Protein AF-A0A2J8J3W0-F1 (afdb_monomer)

Radius of gyration: 23.04 Å; Cα contacts (8 Å, |Δi|>4): 77; chains: 1; bounding box: 51×25×71 Å

InterPro domains:
  IPR027417 P-loop containing nucleoside triphosphate hydrolase [G3DSA:3.40.50.300] (115-140)
  IPR027417 P-loop containing nucleoside triphosphate hydrolase [SSF52540] (2-140)
  IPR041623 NOG1, N-terminal helical domain [PF17835] (1-118)

Solvent-accessible surface area (backbone atoms only — not comparable to full-atom values): 8271 Å² total; per-residue (Å²): 104,69,70,54,53,52,52,36,49,54,51,39,54,54,48,48,48,55,66,66,73,49,82,56,63,89,81,47,60,64,71,59,32,52,53,45,33,75,74,60,39,57,64,59,52,50,48,36,53,48,52,49,54,51,45,40,53,51,34,52,50,48,39,54,53,45,46,57,54,52,74,73,46,92,41,70,65,57,41,51,51,49,51,51,51,42,53,49,50,43,50,53,52,54,62,71,42,48,66,44,52,54,50,50,51,55,50,52,59,52,59,73,67,56,81,91,76,66,90,88,52,97,75,85,84,90,82,78,67,87,91,74,49,66,69,63,63,74,74,106

Sequence (140 aa):
MRKVKFTQQNYHDRLSQILTDFPKLDDIHPFYADLMNILYDKDHYKLALGQINIAKNLVDNVAKDYVRLMKYGDSLYRCKQLKRAALGRMCTVIKRQKQSLEYLEQVRQHLSRLPTIDPNTRTLLLCGYPNVGKSSFINK

Mean predicted aligned error: 5.24 Å

Organism: Pan troglodytes (NCBI:txid9598)

pLDDT: mean 93.47, std 4.35, range [68.62, 98.0]

Nearest PDB structures (foldseek):
  8flc-assembly1_SR  TM=9.973E-01  e=2.801E-15  Homo sapiens
  8fks-assembly1_SR  TM=9.925E-01  e=9.540E-15  Homo sapiens
  8fkx-assembly1_SR  TM=9.917E-01  e=1.192E-14  Homo sapiens
  8etj-assembly1_b  TM=9.966E-01  e=2.370E-12  Schizosaccharomyces pombe
  8etg-assembly1_b  TM=9.809E-01  e=1.086E-12  Schizosaccharomyces pombe

Foldseek 3Di:
DVLLVVVLVVLLVVLVCLLVVDDDLVPDDVVVSVVCCVVQNPVLLVVLNVLSVVLNVQLVVLSVVLVVVLVPDPDPVSNVVSSVVSVVSNVVSVVVSVVSVVSSVVVVVVVVPDDDDDPPDDDDDDDDDPPPCSVVVVVD

Structure (mmCIF, N/CA/C/O backbone):
data_AF-A0A2J8J3W0-F1
#
_entry.id   AF-A0A2J8J3W0-F1
#
loop_
_atom_site.group_PDB
_atom_site.id
_atom_site.type_symbol
_atom_site.label_atom_id
_atom_site.label_alt_id
_atom_site.label_comp_id
_atom_site.label_asym_id
_atom_site.label_entity_id
_atom_site.label_seq_id
_atom_site.pdbx_PDB_ins_code
_atom_site.Cartn_x
_atom_site.Cartn_y
_atom_site.Cartn_z
_atom_site.occupancy
_atom_site.B_iso_or_equiv
_atom_site.auth_seq_id
_atom_site.auth_comp_id
_atom_site.auth_asym_id
_atom_site.auth_atom_id
_atom_site.pdbx_PDB_model_num
ATOM 1 N N . MET A 1 1 ? -20.255 -0.233 18.602 1.00 89.81 1 MET A N 1
ATOM 2 C CA . MET A 1 1 ? -19.530 -1.233 17.782 1.00 89.81 1 MET A CA 1
ATOM 3 C C . MET A 1 1 ? -19.451 -0.851 16.302 1.00 89.81 1 MET A C 1
ATOM 5 O O . MET A 1 1 ? -18.337 -0.735 15.808 1.00 89.81 1 MET A O 1
ATOM 9 N N . ARG A 1 2 ? -20.576 -0.566 15.616 1.00 95.56 2 ARG A N 1
ATOM 10 C CA . ARG A 1 2 ? -20.619 -0.221 14.173 1.00 95.56 2 ARG A CA 1
ATOM 11 C C . ARG A 1 2 ? -19.550 0.780 13.713 1.00 95.56 2 ARG A C 1
ATOM 13 O O . ARG A 1 2 ? -18.876 0.516 12.732 1.00 95.56 2 ARG A O 1
ATOM 20 N N . LYS A 1 3 ? -19.343 1.884 14.445 1.00 95.94 3 LYS A N 1
ATOM 21 C CA . LYS A 1 3 ? -18.342 2.907 14.079 1.00 95.94 3 LYS A CA 1
ATOM 22 C C . LYS A 1 3 ? -16.906 2.365 14.018 1.00 95.94 3 LYS A C 1
ATOM 24 O O . LYS A 1 3 ? -16.194 2.688 13.084 1.00 95.94 3 LYS A O 1
ATOM 29 N N . VAL A 1 4 ? -16.501 1.521 14.973 1.00 96.94 4 VAL A N 1
ATOM 30 C CA . VAL A 1 4 ? -15.146 0.933 14.994 1.00 96.94 4 VAL A CA 1
ATOM 31 C C . VAL A 1 4 ? -14.960 -0.021 13.814 1.00 96.94 4 VAL A C 1
ATOM 33 O O . VAL A 1 4 ? -13.945 0.048 13.132 1.00 96.94 4 VAL A O 1
ATOM 36 N N . LYS A 1 5 ? -15.961 -0.867 13.539 1.00 97.75 5 LYS A N 1
ATOM 37 C CA . LYS A 1 5 ? -15.924 -1.798 12.403 1.00 97.75 5 LYS A CA 1
ATOM 38 C C . LYS A 1 5 ? -15.939 -1.094 11.054 1.00 97.75 5 LYS A C 1
ATOM 40 O O . LYS A 1 5 ? -15.151 -1.445 10.192 1.00 97.75 5 LYS A O 1
ATOM 45 N N . PHE A 1 6 ? -16.771 -0.069 10.900 1.00 97.75 6 PHE A N 1
ATOM 46 C CA . PHE A 1 6 ? -16.803 0.725 9.679 1.00 97.75 6 PHE A CA 1
ATOM 47 C C . PHE A 1 6 ? -15.446 1.383 9.403 1.00 97.75 6 PHE A C 1
ATOM 49 O O . PHE A 1 6 ? -14.933 1.281 8.295 1.00 97.75 6 PHE A O 1
ATOM 56 N N . THR A 1 7 ? -14.821 2.004 10.408 1.00 97.31 7 THR A N 1
ATOM 57 C CA . THR A 1 7 ? -13.492 2.608 10.233 1.00 97.31 7 THR A CA 1
ATOM 58 C C . THR A 1 7 ? -12.412 1.570 9.925 1.00 97.31 7 THR A C 1
ATOM 60 O O . THR A 1 7 ? -11.594 1.812 9.045 1.00 97.31 7 THR A O 1
ATOM 63 N N . GLN A 1 8 ? -12.422 0.416 10.599 1.00 97.56 8 GLN A N 1
ATOM 64 C CA . GLN A 1 8 ? -11.500 -0.678 10.281 1.00 97.56 8 GLN A CA 1
ATOM 65 C C . GLN A 1 8 ? -11.650 -1.136 8.831 1.00 97.56 8 GLN A C 1
ATOM 67 O O . GLN A 1 8 ? -10.643 -1.217 8.140 1.00 97.56 8 GLN A O 1
ATOM 72 N N . GLN A 1 9 ? -12.880 -1.368 8.368 1.00 97.88 9 GLN A N 1
ATOM 73 C CA . GLN A 1 9 ? -13.129 -1.803 6.996 1.00 97.88 9 GLN A CA 1
ATOM 74 C C . GLN A 1 9 ? -12.573 -0.800 5.977 1.00 97.88 9 GLN A C 1
ATOM 76 O O . GLN A 1 9 ? -11.834 -1.187 5.087 1.00 97.88 9 GLN A O 1
ATOM 81 N N . ASN A 1 10 ? -12.817 0.500 6.171 1.00 97.81 10 ASN A N 1
ATOM 82 C CA . ASN A 1 10 ? -12.294 1.532 5.267 1.00 97.81 10 ASN A CA 1
ATOM 83 C C . ASN A 1 10 ? -10.758 1.534 5.193 1.00 97.81 10 ASN A C 1
ATOM 85 O O . ASN A 1 10 ? -10.197 1.674 4.109 1.00 97.81 10 ASN A O 1
ATOM 89 N N . TYR A 1 11 ? -10.069 1.389 6.330 1.00 97.44 11 TYR A N 1
ATOM 90 C CA . TYR A 1 11 ? -8.611 1.268 6.320 1.00 97.44 11 TYR A CA 1
ATOM 91 C C . TYR A 1 11 ? -8.160 -0.025 5.644 1.00 97.44 11 TYR A C 1
ATOM 93 O O . TYR A 1 11 ? -7.252 0.011 4.821 1.00 97.44 11 TYR A O 1
ATOM 101 N N . HIS A 1 12 ? -8.796 -1.149 5.967 1.00 97.75 12 HIS A N 1
ATOM 102 C CA . HIS A 1 12 ? -8.471 -2.444 5.385 1.00 97.75 12 HIS A CA 1
ATOM 103 C C . HIS A 1 12 ? -8.610 -2.426 3.859 1.00 97.75 12 HIS A C 1
ATOM 105 O O . HIS A 1 12 ? -7.681 -2.835 3.168 1.00 97.75 12 HIS A O 1
ATOM 111 N N . ASP A 1 13 ? -9.720 -1.901 3.340 1.00 97.88 13 ASP A N 1
ATOM 112 C CA . ASP A 1 13 ? -9.999 -1.837 1.905 1.00 97.88 13 ASP A CA 1
ATOM 113 C C . ASP A 1 13 ? -8.971 -0.963 1.186 1.00 97.88 13 ASP A C 1
ATOM 115 O O . ASP A 1 13 ? -8.386 -1.380 0.190 1.00 97.88 13 ASP A O 1
ATOM 119 N N . ARG A 1 14 ? -8.679 0.229 1.725 1.00 96.81 14 ARG A N 1
ATOM 120 C CA . ARG A 1 14 ? -7.712 1.154 1.115 1.00 96.81 14 ARG A CA 1
ATOM 121 C C . ARG A 1 14 ? -6.286 0.623 1.135 1.00 96.81 14 ARG A C 1
ATOM 123 O O . ARG A 1 14 ? -5.594 0.727 0.130 1.00 96.81 14 ARG A O 1
ATOM 130 N N . LEU A 1 15 ? -5.838 0.050 2.252 1.00 96.81 15 LEU A N 1
ATOM 131 C CA . LEU A 1 15 ? -4.494 -0.526 2.324 1.00 96.81 15 LEU A CA 1
ATOM 132 C C . LEU A 1 15 ? -4.385 -1.797 1.477 1.00 96.81 15 LEU A C 1
ATOM 134 O O . LEU A 1 15 ? -3.342 -2.029 0.877 1.00 96.81 15 LEU A O 1
ATOM 138 N N . SER A 1 16 ? -5.450 -2.599 1.390 1.00 97.44 16 SER A N 1
ATOM 139 C CA . SER A 1 16 ? -5.475 -3.774 0.512 1.00 97.44 16 SER A CA 1
ATOM 140 C C . SER A 1 16 ? -5.403 -3.374 -0.952 1.00 97.44 16 SER A C 1
ATOM 142 O O . SER A 1 16 ? -4.605 -3.960 -1.668 1.00 97.44 16 SER A O 1
ATOM 144 N N . GLN A 1 17 ? -6.145 -2.340 -1.360 1.00 96.62 17 GLN A N 1
ATOM 145 C CA . GLN A 1 17 ? -6.071 -1.792 -2.713 1.00 96.62 17 GLN A CA 1
ATOM 146 C C . GLN A 1 17 ? -4.637 -1.374 -3.073 1.00 96.62 17 GLN A C 1
ATOM 148 O O . GLN A 1 17 ? -4.126 -1.755 -4.117 1.00 96.62 17 GLN A O 1
ATOM 153 N N . ILE A 1 18 ? -3.941 -0.662 -2.179 1.00 95.50 18 ILE A N 1
ATOM 154 C CA . ILE A 1 18 ? -2.531 -0.301 -2.404 1.00 95.50 18 ILE A CA 1
ATOM 155 C C . ILE A 1 18 ? -1.678 -1.563 -2.606 1.00 95.50 18 ILE A C 1
ATOM 157 O O . ILE A 1 18 ? -0.899 -1.639 -3.547 1.00 95.50 18 ILE A O 1
ATOM 161 N N . LEU A 1 19 ? -1.836 -2.578 -1.755 1.00 95.25 19 LEU A N 1
ATOM 162 C CA . LEU A 1 19 ? -1.055 -3.816 -1.851 1.00 95.25 19 LEU A CA 1
ATOM 163 C C . LEU A 1 19 ? -1.352 -4.639 -3.114 1.00 95.25 19 LEU A C 1
ATOM 165 O O . LEU A 1 19 ? -0.491 -5.412 -3.525 1.00 95.25 19 LEU A O 1
ATOM 169 N N . THR A 1 20 ? -2.551 -4.522 -3.689 1.00 94.19 20 THR A N 1
ATOM 170 C CA . THR A 1 20 ? -2.939 -5.237 -4.914 1.00 94.19 20 THR A CA 1
ATOM 171 C C . THR A 1 20 ? -2.553 -4.495 -6.183 1.00 94.19 20 THR A C 1
ATOM 173 O O . THR A 1 20 ? -2.194 -5.140 -7.162 1.00 94.19 20 THR A O 1
ATOM 176 N N . ASP A 1 21 ? -2.629 -3.164 -6.170 1.00 93.00 21 ASP A N 1
ATOM 177 C CA . ASP A 1 21 ? -2.395 -2.337 -7.357 1.00 93.00 21 ASP A CA 1
ATOM 178 C C . ASP A 1 21 ? -0.897 -2.239 -7.690 1.00 93.00 21 ASP A C 1
ATOM 180 O O . ASP A 1 21 ? -0.518 -2.071 -8.849 1.00 93.00 21 ASP A O 1
ATOM 184 N N . PHE A 1 22 ? -0.027 -2.363 -6.683 1.00 92.69 22 PHE A N 1
ATOM 185 C CA . PHE A 1 22 ? 1.417 -2.403 -6.888 1.00 92.69 22 PHE A CA 1
ATOM 186 C C . PHE A 1 22 ? 1.883 -3.778 -7.401 1.00 92.69 22 PHE A C 1
ATOM 188 O O . PHE A 1 22 ? 1.559 -4.805 -6.798 1.00 92.69 22 PHE A O 1
ATOM 195 N N . PRO A 1 23 ? 2.701 -3.830 -8.472 1.00 89.75 23 PRO A N 1
ATOM 196 C CA . PRO A 1 23 ? 3.188 -5.091 -9.013 1.00 89.75 23 PRO A CA 1
ATOM 197 C C . PRO A 1 23 ? 4.132 -5.788 -8.030 1.00 89.75 23 PRO A C 1
ATOM 199 O O . PRO A 1 23 ? 5.002 -5.167 -7.405 1.00 89.75 23 PRO A O 1
ATOM 202 N N . LYS A 1 24 ? 3.993 -7.111 -7.933 1.00 87.75 24 LYS A N 1
ATOM 203 C CA . LYS A 1 24 ? 4.932 -7.963 -7.203 1.00 87.75 24 LYS A CA 1
ATOM 204 C C . LYS A 1 24 ? 6.166 -8.198 -8.062 1.00 87.75 24 LYS A C 1
ATOM 206 O O . LYS A 1 24 ? 6.089 -8.856 -9.091 1.00 87.75 24 LYS A O 1
ATOM 211 N N . LEU A 1 25 ? 7.311 -7.697 -7.607 1.00 85.31 25 LEU A N 1
ATOM 212 C CA . LEU A 1 25 ? 8.566 -7.763 -8.365 1.00 85.31 25 LEU A CA 1
ATOM 213 C C . LEU A 1 25 ? 9.057 -9.190 -8.656 1.00 85.31 25 LEU A C 1
ATOM 215 O O . LEU A 1 25 ? 9.877 -9.362 -9.547 1.00 85.31 25 LEU A O 1
ATOM 219 N N . ASP A 1 26 ? 8.590 -10.194 -7.909 1.00 84.50 26 ASP A N 1
ATOM 220 C CA . ASP A 1 26 ? 8.971 -11.595 -8.129 1.00 84.50 26 ASP A CA 1
ATOM 221 C C . ASP A 1 26 ? 8.067 -12.308 -9.160 1.00 84.50 26 ASP A C 1
ATOM 223 O O . ASP A 1 26 ? 8.466 -13.338 -9.690 1.00 84.50 26 ASP A O 1
ATOM 227 N N . ASP A 1 27 ? 6.892 -11.744 -9.477 1.00 88.44 27 ASP A N 1
ATOM 228 C CA . ASP A 1 27 ? 5.903 -12.335 -10.398 1.00 88.44 27 ASP A CA 1
ATOM 229 C C . ASP A 1 27 ? 5.906 -11.659 -11.789 1.00 88.44 27 ASP A C 1
ATOM 231 O O . ASP A 1 27 ? 5.155 -12.051 -12.682 1.00 88.44 27 ASP A O 1
ATOM 235 N N . ILE A 1 28 ? 6.718 -10.614 -11.982 1.00 88.81 28 ILE A N 1
ATOM 236 C CA . ILE A 1 28 ? 6.834 -9.878 -13.250 1.00 88.81 28 ILE A CA 1
ATOM 237 C C . ILE A 1 28 ? 8.014 -10.375 -14.088 1.00 88.81 28 ILE A C 1
ATOM 239 O O . ILE A 1 28 ? 8.951 -10.991 -13.585 1.00 88.81 28 ILE A O 1
ATOM 243 N N . HIS A 1 29 ? 7.990 -10.063 -15.386 1.00 90.38 29 HIS A N 1
ATOM 244 C CA . HIS A 1 29 ? 9.071 -10.419 -16.303 1.00 90.38 29 HIS A CA 1
ATOM 245 C C . HIS A 1 29 ? 10.432 -9.865 -15.814 1.00 90.38 29 HIS A C 1
ATOM 247 O O . HIS A 1 29 ? 10.479 -8.693 -15.422 1.00 90.38 29 HIS A O 1
ATOM 253 N N . PRO A 1 30 ? 11.543 -10.634 -15.900 1.00 91.19 30 PRO A N 1
ATOM 254 C CA . PRO A 1 30 ? 12.861 -10.225 -15.398 1.00 91.19 30 PRO A CA 1
ATOM 255 C C . PRO A 1 30 ? 13.313 -8.837 -15.866 1.00 91.19 30 PRO A C 1
ATOM 257 O O . PRO A 1 30 ? 13.774 -8.045 -15.059 1.00 91.19 30 PRO A O 1
ATOM 260 N N . PHE A 1 31 ? 13.056 -8.488 -17.134 1.00 90.00 31 PHE A N 1
ATOM 261 C CA . PHE A 1 31 ? 13.298 -7.138 -17.671 1.00 90.00 31 PHE A CA 1
ATOM 262 C C . PHE A 1 31 ? 12.717 -6.017 -16.792 1.00 90.00 31 PHE A C 1
ATOM 264 O O . PHE A 1 31 ? 13.404 -5.049 -16.473 1.00 90.00 31 PHE A O 1
ATOM 271 N N . TYR A 1 32 ? 11.452 -6.147 -16.385 1.00 88.31 32 TYR A N 1
ATOM 272 C CA . TYR A 1 32 ? 10.793 -5.155 -15.541 1.00 88.31 32 TYR A CA 1
ATOM 273 C C . TYR A 1 32 ? 11.266 -5.237 -14.090 1.00 88.31 32 TYR A C 1
ATOM 275 O O . TYR A 1 32 ? 11.390 -4.201 -13.442 1.00 88.31 32 TYR A O 1
ATOM 283 N N . ALA A 1 33 ? 11.560 -6.437 -13.584 1.00 88.19 33 ALA A N 1
ATOM 284 C CA . ALA A 1 33 ? 12.125 -6.606 -12.248 1.00 88.19 33 ALA A CA 1
ATOM 285 C C . ALA A 1 33 ? 13.492 -5.912 -12.116 1.00 88.19 33 ALA A C 1
ATOM 287 O O . ALA A 1 33 ? 13.715 -5.183 -11.149 1.00 88.19 33 ALA A O 1
ATOM 288 N N . ASP A 1 34 ? 14.364 -6.072 -13.112 1.00 89.50 34 ASP A N 1
ATOM 289 C CA . ASP A 1 34 ? 15.690 -5.453 -13.152 1.00 89.50 34 ASP A CA 1
ATOM 290 C C . ASP A 1 34 ? 15.596 -3.937 -13.343 1.00 89.50 34 ASP A C 1
ATOM 292 O O . ASP A 1 34 ? 16.261 -3.183 -12.631 1.00 89.50 34 ASP A O 1
ATOM 296 N N . LEU A 1 35 ? 14.712 -3.470 -14.236 1.00 88.81 35 LEU A N 1
ATOM 297 C CA . LEU A 1 35 ? 14.449 -2.041 -14.416 1.00 88.81 35 LEU A CA 1
ATOM 298 C C . LEU A 1 35 ? 13.981 -1.391 -13.105 1.00 88.81 35 LEU A C 1
ATOM 300 O O . LEU A 1 35 ? 14.475 -0.331 -12.724 1.00 88.81 35 LEU A O 1
ATOM 304 N N . MET A 1 36 ? 13.064 -2.040 -12.386 1.00 87.94 36 MET A N 1
ATOM 305 C CA . MET A 1 36 ? 12.588 -1.566 -11.086 1.00 87.94 36 MET A CA 1
ATOM 306 C C . MET A 1 36 ? 13.688 -1.558 -10.029 1.00 87.94 36 MET A C 1
ATOM 308 O O . MET A 1 36 ? 13.770 -0.610 -9.248 1.00 87.94 36 MET A O 1
ATOM 312 N N . ASN A 1 37 ? 14.539 -2.584 -10.012 1.00 88.06 37 ASN A N 1
ATOM 313 C CA . ASN A 1 37 ? 15.656 -2.665 -9.080 1.00 88.06 37 ASN A CA 1
ATOM 314 C C . ASN A 1 37 ? 16.647 -1.509 -9.280 1.00 88.06 37 ASN A C 1
ATOM 316 O O . ASN A 1 37 ? 17.057 -0.880 -8.309 1.00 88.06 37 ASN A O 1
ATOM 320 N N . ILE A 1 38 ? 16.972 -1.187 -10.537 1.00 88.06 38 ILE A N 1
ATOM 321 C CA . ILE A 1 38 ? 17.867 -0.074 -10.884 1.00 88.06 38 ILE A CA 1
ATOM 322 C C . ILE A 1 38 ? 17.260 1.278 -10.483 1.00 88.06 38 ILE A C 1
ATOM 324 O O . ILE A 1 38 ? 17.982 2.165 -10.033 1.00 88.06 38 ILE A O 1
ATOM 328 N N . LEU A 1 39 ? 15.947 1.450 -10.655 1.00 86.69 39 LEU A N 1
ATOM 329 C CA . LEU A 1 39 ? 15.284 2.735 -10.425 1.00 86.69 39 LEU A CA 1
ATOM 330 C C . LEU A 1 39 ? 14.956 3.022 -8.953 1.00 86.69 39 LEU A C 1
ATOM 332 O O . LEU A 1 39 ? 15.001 4.185 -8.555 1.00 86.69 39 LEU A O 1
ATOM 336 N N . TYR A 1 40 ? 14.584 2.014 -8.158 1.00 82.06 40 TYR A N 1
ATOM 337 C CA . TYR A 1 40 ? 13.941 2.246 -6.852 1.00 82.06 40 TYR A CA 1
ATOM 338 C C . TYR A 1 40 ? 14.499 1.444 -5.682 1.00 82.06 40 TYR A C 1
ATOM 340 O O . TYR A 1 40 ? 13.990 1.627 -4.574 1.00 82.06 40 TYR A O 1
ATOM 348 N N . ASP A 1 41 ? 15.497 0.589 -5.924 1.00 87.50 41 ASP A N 1
ATOM 349 C CA . ASP A 1 41 ? 15.949 -0.455 -5.002 1.00 87.50 41 ASP A CA 1
ATOM 350 C C . ASP A 1 41 ? 14.818 -1.442 -4.641 1.00 87.50 41 ASP A C 1
ATOM 352 O O . ASP A 1 41 ? 13.815 -1.118 -3.989 1.00 87.50 41 ASP A O 1
ATOM 356 N N . LYS A 1 42 ? 14.982 -2.698 -5.071 1.00 87.81 42 LYS A N 1
ATOM 357 C CA . LYS A 1 42 ? 14.011 -3.773 -4.831 1.00 87.81 42 LYS A CA 1
ATOM 358 C C . LYS A 1 42 ? 13.709 -3.958 -3.340 1.00 87.81 42 LYS A C 1
ATOM 360 O O . LYS A 1 42 ? 12.556 -4.246 -2.995 1.00 87.81 42 LYS A O 1
ATOM 365 N N . ASP A 1 43 ? 14.696 -3.783 -2.466 1.00 90.88 43 ASP A N 1
ATOM 366 C CA . ASP A 1 43 ? 14.535 -4.024 -1.033 1.00 90.88 43 ASP A CA 1
ATOM 367 C C . ASP A 1 43 ? 13.738 -2.907 -0.367 1.00 90.88 43 ASP A C 1
ATOM 369 O O . ASP A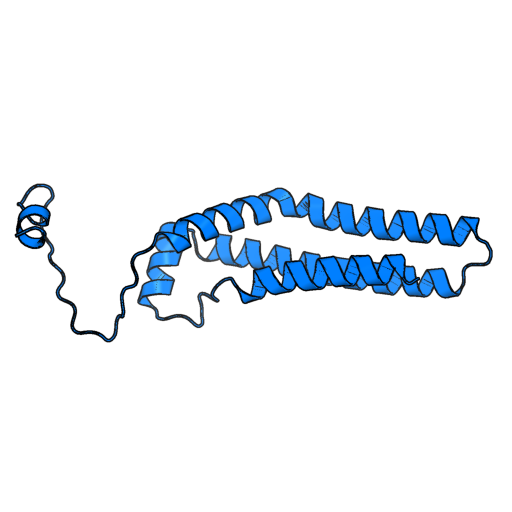 1 43 ? 12.816 -3.180 0.410 1.00 90.88 43 ASP A O 1
ATOM 373 N N . HIS A 1 44 ? 14.012 -1.650 -0.726 1.00 91.88 44 HIS A N 1
ATOM 374 C CA . HIS A 1 44 ? 13.263 -0.514 -0.199 1.00 91.88 44 HIS A CA 1
ATOM 375 C C . HIS A 1 44 ? 11.786 -0.565 -0.620 1.00 91.88 44 HIS A C 1
ATOM 377 O O . HIS A 1 44 ? 10.891 -0.383 0.213 1.00 91.88 44 HIS A O 1
ATOM 383 N N . TYR A 1 45 ? 11.522 -0.930 -1.879 1.00 92.62 45 TYR A N 1
ATOM 384 C CA . TYR A 1 45 ? 10.169 -1.138 -2.392 1.00 92.62 45 TYR A CA 1
ATOM 385 C C . TYR A 1 45 ? 9.405 -2.227 -1.626 1.00 92.62 45 TYR A C 1
ATOM 387 O O . TYR A 1 45 ? 8.283 -2.003 -1.151 1.00 92.62 45 TYR A O 1
ATOM 395 N N . LYS A 1 46 ? 10.018 -3.406 -1.450 1.00 92.88 46 LYS A N 1
ATOM 396 C CA . LYS A 1 46 ? 9.404 -4.518 -0.706 1.00 92.88 46 LYS A CA 1
ATOM 397 C C . LYS A 1 46 ? 9.175 -4.167 0.759 1.00 92.88 46 LYS A C 1
ATOM 399 O O . LYS A 1 46 ? 8.128 -4.513 1.309 1.00 92.88 46 LYS A O 1
ATOM 404 N N . LEU A 1 47 ? 10.118 -3.469 1.388 1.00 94.56 47 LEU A N 1
ATOM 405 C CA . LEU A 1 47 ? 10.007 -3.047 2.780 1.00 94.56 47 LEU A CA 1
ATOM 406 C C . LEU A 1 47 ? 8.847 -2.063 2.970 1.00 94.56 47 LEU A C 1
ATOM 408 O O . LEU A 1 47 ? 8.059 -2.237 3.902 1.00 94.56 47 LEU A O 1
ATOM 412 N N . ALA A 1 48 ? 8.683 -1.090 2.068 1.00 95.06 48 ALA A N 1
ATOM 413 C CA . ALA A 1 48 ? 7.571 -0.144 2.113 1.00 95.06 48 ALA A CA 1
ATOM 414 C C . ALA A 1 48 ? 6.209 -0.854 2.006 1.00 95.06 48 ALA A C 1
ATOM 416 O O . ALA A 1 48 ? 5.338 -0.647 2.854 1.00 95.06 48 ALA A O 1
ATOM 417 N N . LEU A 1 49 ? 6.029 -1.759 1.035 1.00 95.19 49 LEU A N 1
ATOM 418 C CA . LEU A 1 49 ? 4.798 -2.556 0.915 1.00 95.19 49 LEU A CA 1
ATOM 419 C C . LEU A 1 49 ? 4.588 -3.487 2.122 1.00 95.19 49 LEU A C 1
ATOM 421 O O . LEU A 1 49 ? 3.468 -3.631 2.621 1.00 95.19 49 LEU A O 1
ATOM 425 N N . GLY A 1 50 ? 5.661 -4.080 2.647 1.00 95.88 50 GLY A N 1
ATOM 426 C CA . GLY A 1 50 ? 5.627 -4.905 3.854 1.00 95.88 50 GLY A CA 1
ATOM 427 C C . GLY A 1 50 ? 5.117 -4.134 5.073 1.00 95.88 50 GLY A C 1
ATOM 428 O O . GLY A 1 50 ? 4.243 -4.620 5.795 1.00 95.88 50 GLY A O 1
ATOM 429 N N . GLN A 1 51 ? 5.586 -2.899 5.266 1.00 96.31 51 GLN A N 1
ATOM 430 C CA . GLN A 1 51 ? 5.115 -2.008 6.329 1.00 96.31 51 GLN A CA 1
ATOM 431 C C . GLN A 1 51 ? 3.619 -1.688 6.198 1.00 96.31 51 GLN A C 1
ATOM 433 O O . GLN A 1 51 ? 2.896 -1.732 7.199 1.00 96.31 51 GLN A O 1
ATOM 438 N N . ILE A 1 52 ? 3.124 -1.456 4.977 1.00 97.38 52 ILE A N 1
ATOM 439 C CA . ILE A 1 52 ? 1.690 -1.254 4.718 1.00 97.38 52 ILE A CA 1
ATOM 440 C C . ILE A 1 52 ? 0.870 -2.499 5.082 1.00 97.38 52 ILE A C 1
ATOM 442 O O . ILE A 1 52 ? -0.172 -2.386 5.737 1.00 97.38 52 ILE A O 1
ATOM 446 N N . ASN A 1 53 ? 1.350 -3.696 4.739 1.00 97.19 53 ASN A N 1
ATOM 447 C CA . ASN A 1 53 ? 0.670 -4.942 5.095 1.00 97.19 53 ASN A CA 1
ATOM 448 C C . ASN A 1 53 ? 0.642 -5.184 6.614 1.00 97.19 53 ASN A C 1
ATOM 450 O O . ASN A 1 53 ? -0.386 -5.587 7.163 1.00 97.19 53 ASN A O 1
ATOM 454 N N . ILE A 1 54 ? 1.733 -4.874 7.319 1.00 97.56 54 ILE A N 1
ATOM 455 C CA . ILE A 1 54 ? 1.773 -4.924 8.787 1.00 97.56 54 ILE A CA 1
ATOM 456 C C . ILE A 1 54 ? 0.774 -3.922 9.380 1.00 97.56 54 ILE A C 1
ATOM 458 O O . ILE A 1 54 ? 0.010 -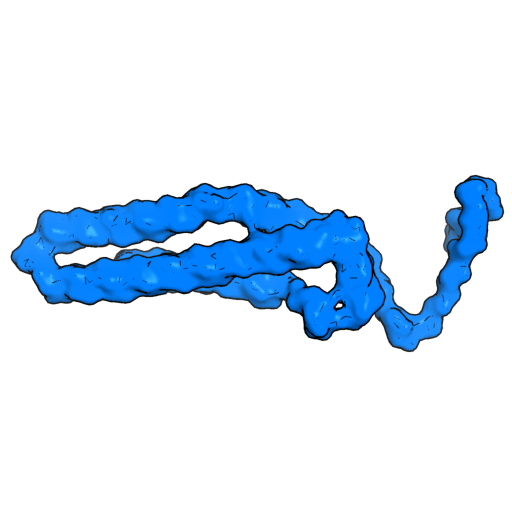4.276 10.279 1.00 97.56 54 ILE A O 1
ATOM 462 N N . ALA A 1 55 ? 0.727 -2.690 8.865 1.00 97.69 55 ALA A N 1
ATOM 463 C CA . ALA A 1 55 ? -0.200 -1.661 9.328 1.00 97.69 55 ALA A CA 1
ATOM 464 C C . ALA A 1 55 ? -1.669 -2.079 9.157 1.00 97.69 55 ALA A C 1
ATOM 466 O O . ALA A 1 55 ? -2.463 -1.897 10.084 1.00 97.69 55 ALA A O 1
ATOM 467 N N . LYS A 1 56 ? -2.016 -2.704 8.025 1.00 97.75 56 LYS A N 1
ATOM 468 C CA . LYS A 1 56 ? -3.341 -3.294 7.786 1.00 97.75 56 LYS A CA 1
ATOM 469 C C . LYS A 1 56 ? -3.712 -4.298 8.881 1.00 97.75 56 LYS A C 1
ATOM 471 O O . LYS A 1 56 ? -4.736 -4.140 9.545 1.00 97.75 56 LYS A O 1
ATOM 476 N N . ASN A 1 57 ? -2.833 -5.266 9.145 1.00 97.94 57 ASN A N 1
ATOM 477 C CA . ASN A 1 57 ? -3.068 -6.296 10.160 1.00 97.94 57 ASN A CA 1
ATOM 478 C C . ASN A 1 57 ? -3.174 -5.704 11.578 1.00 97.94 57 ASN A C 1
ATOM 480 O O . ASN A 1 57 ? -3.992 -6.143 12.387 1.00 97.94 57 ASN A O 1
ATOM 484 N N . LEU A 1 58 ? -2.381 -4.674 11.891 1.00 97.81 58 LEU A N 1
ATOM 485 C CA . LEU A 1 58 ? -2.469 -3.962 13.168 1.00 97.81 58 LEU A CA 1
ATOM 486 C C . LEU A 1 58 ? -3.826 -3.271 13.347 1.00 97.81 58 LEU A C 1
ATOM 488 O O . LEU A 1 58 ? -4.397 -3.336 14.437 1.00 97.81 58 LEU A O 1
ATOM 492 N N . VAL A 1 59 ? -4.363 -2.635 12.302 1.00 97.81 59 VAL A N 1
ATOM 493 C CA . VAL A 1 59 ? -5.700 -2.017 12.343 1.00 97.81 59 VAL A CA 1
ATOM 494 C C . VAL A 1 59 ? -6.785 -3.069 12.588 1.00 97.81 59 VAL A C 1
ATOM 496 O O . VAL A 1 59 ? -7.665 -2.850 13.430 1.00 97.81 59 VAL A O 1
ATOM 499 N N . ASP A 1 60 ? -6.697 -4.221 11.924 1.00 97.69 60 ASP A N 1
ATOM 500 C CA . ASP A 1 60 ? -7.649 -5.324 12.089 1.00 97.69 60 ASP A CA 1
ATOM 501 C C . ASP A 1 60 ? -7.629 -5.894 13.515 1.00 97.69 60 ASP A C 1
ATOM 503 O O . ASP A 1 60 ? -8.686 -6.083 14.131 1.00 97.69 60 ASP A O 1
ATOM 507 N N . ASN A 1 61 ? -6.434 -6.071 14.086 1.00 98.00 61 ASN A N 1
ATOM 508 C CA . ASN A 1 61 ? -6.254 -6.516 15.468 1.00 98.00 61 ASN A CA 1
ATOM 509 C C . ASN A 1 61 ? -6.820 -5.503 16.473 1.00 98.00 61 ASN A C 1
ATOM 511 O O . ASN A 1 61 ? -7.618 -5.871 17.336 1.00 98.00 61 ASN A O 1
ATOM 515 N N . VAL A 1 62 ? -6.512 -4.209 16.309 1.00 97.69 62 VAL A N 1
ATOM 516 C CA . VAL A 1 62 ? -7.083 -3.141 17.150 1.00 97.69 62 VAL A CA 1
ATOM 517 C C . VAL A 1 62 ? -8.612 -3.179 17.089 1.00 97.69 62 VAL A C 1
ATOM 519 O O . VAL A 1 62 ? -9.281 -3.130 18.121 1.00 97.69 62 VAL A O 1
ATOM 522 N N . ALA A 1 63 ? -9.206 -3.311 15.906 1.00 97.38 63 ALA A N 1
ATOM 523 C CA . ALA A 1 63 ? -10.659 -3.382 15.794 1.00 97.38 63 ALA A CA 1
ATOM 524 C C . ALA A 1 63 ? -11.243 -4.601 16.514 1.00 97.38 63 ALA A C 1
ATOM 526 O O . ALA A 1 63 ? -12.259 -4.473 17.201 1.00 97.38 63 ALA A O 1
ATOM 527 N N . LYS A 1 64 ? -10.620 -5.774 16.359 1.00 97.25 64 LYS A N 1
ATOM 528 C CA . LYS A 1 64 ? -11.054 -7.024 16.993 1.00 97.25 64 LYS A CA 1
ATOM 529 C C . LYS A 1 64 ? -11.065 -6.895 18.517 1.00 97.25 64 LYS A C 1
ATOM 531 O O . LYS A 1 64 ? -12.092 -7.189 19.137 1.00 97.25 64 LYS A O 1
ATOM 536 N N . ASP A 1 65 ? -9.989 -6.372 19.095 1.00 97.19 65 ASP A N 1
ATOM 537 C CA . ASP A 1 65 ? -9.835 -6.217 20.543 1.00 97.19 65 ASP A CA 1
ATOM 538 C C . ASP A 1 65 ? -10.834 -5.213 21.119 1.00 97.19 65 ASP A C 1
ATOM 540 O O . ASP A 1 65 ? -11.579 -5.520 22.053 1.00 97.19 65 ASP A O 1
ATOM 544 N N . TYR A 1 66 ? -10.930 -4.019 20.525 1.00 96.94 66 TYR A N 1
ATOM 545 C CA . TYR A 1 66 ? -11.836 -2.990 21.036 1.00 96.94 66 TYR A CA 1
ATOM 546 C C . TYR A 1 66 ? -13.306 -3.352 20.833 1.00 96.94 66 TYR A C 1
ATOM 548 O O . TYR A 1 66 ? -14.129 -3.032 21.689 1.00 96.94 66 TYR A O 1
ATOM 556 N N . VAL A 1 67 ? -13.668 -4.050 19.752 1.00 96.31 67 VAL A N 1
ATOM 557 C CA . VAL A 1 67 ? -15.039 -4.554 19.584 1.00 96.31 67 VAL A CA 1
ATOM 558 C C . VAL A 1 67 ? -15.362 -5.598 20.648 1.00 96.31 67 VAL A C 1
ATOM 560 O O . VAL A 1 67 ? -16.462 -5.554 21.195 1.00 96.31 67 VAL A O 1
ATOM 563 N N . ARG A 1 68 ? -14.420 -6.489 20.992 1.00 96.06 68 ARG A N 1
ATOM 564 C CA . ARG A 1 68 ? -14.595 -7.453 22.088 1.00 96.06 68 ARG A CA 1
ATOM 565 C C . ARG A 1 68 ? -14.809 -6.744 23.425 1.00 96.06 68 ARG A C 1
ATOM 567 O O . ARG A 1 68 ? -15.760 -7.076 24.120 1.00 96.06 68 ARG A O 1
ATOM 574 N N . LEU A 1 69 ? -13.995 -5.739 23.750 1.00 94.81 69 LEU A N 1
ATOM 575 C CA . LEU A 1 69 ? -14.142 -4.951 24.982 1.00 94.81 69 LEU A CA 1
ATOM 576 C C . LEU A 1 69 ? -15.471 -4.185 25.034 1.00 94.81 69 LEU A C 1
ATOM 578 O O . LEU A 1 69 ? -16.111 -4.127 26.078 1.00 94.81 69 LEU A O 1
ATOM 582 N N . MET A 1 70 ? -15.919 -3.628 23.904 1.00 94.81 70 MET A N 1
ATOM 583 C CA . MET A 1 70 ? -17.183 -2.888 23.826 1.00 94.81 70 MET A CA 1
ATOM 584 C C . MET A 1 70 ? -18.424 -3.761 24.054 1.00 94.81 70 MET A C 1
ATOM 586 O O . MET A 1 70 ? -19.462 -3.205 24.401 1.00 94.81 70 MET A O 1
ATOM 590 N N . LYS A 1 71 ? -18.347 -5.087 23.860 1.00 94.00 71 LYS A N 1
ATOM 591 C CA . LYS A 1 71 ? -19.465 -6.001 24.162 1.00 94.00 71 LYS A CA 1
ATOM 592 C C . LYS A 1 71 ? -19.775 -6.071 25.659 1.00 94.00 71 LYS A C 1
ATOM 594 O O . LYS A 1 71 ? -20.921 -6.299 26.014 1.00 94.00 71 LYS A O 1
ATOM 599 N N . TYR A 1 72 ? -18.774 -5.836 26.507 1.00 93.94 72 TYR A N 1
ATOM 600 C CA . TYR A 1 72 ? -18.884 -5.868 27.969 1.00 93.94 72 TYR A CA 1
ATOM 601 C C . TYR A 1 72 ? -18.903 -4.455 28.579 1.00 93.94 72 TYR A C 1
ATOM 603 O O . TYR A 1 72 ? -18.506 -4.256 29.724 1.00 93.94 72 TYR A O 1
ATOM 611 N N . GLY A 1 73 ? -19.289 -3.441 27.796 1.00 90.31 73 GLY A N 1
ATOM 612 C CA . GLY A 1 73 ? -19.400 -2.068 28.280 1.00 90.31 73 GLY A CA 1
ATOM 613 C C . GLY A 1 73 ? -20.628 -1.887 29.172 1.00 90.31 73 GLY A C 1
ATOM 614 O O . GLY A 1 73 ? -21.749 -1.989 28.692 1.00 90.31 73 GLY A O 1
ATOM 615 N N . ASP A 1 74 ? -20.400 -1.562 30.441 1.00 92.50 74 ASP A N 1
ATOM 616 C CA . ASP A 1 74 ? -21.417 -1.311 31.479 1.00 92.50 74 ASP A CA 1
ATOM 617 C C . ASP A 1 74 ? -22.126 0.052 31.369 1.00 92.50 74 ASP A C 1
ATOM 619 O O . ASP A 1 74 ? -23.181 0.265 31.959 1.00 92.50 74 ASP A O 1
ATOM 623 N N . SER A 1 75 ? -21.546 1.000 30.630 1.00 95.94 75 SER A N 1
ATOM 624 C CA . SER A 1 75 ? -22.002 2.388 30.596 1.00 95.94 75 SER A CA 1
ATOM 625 C C . SER A 1 75 ? -21.757 3.056 29.244 1.00 95.94 75 SER A C 1
ATOM 627 O O . SER A 1 75 ? -20.822 2.733 28.495 1.00 95.94 75 SER A O 1
ATOM 629 N N . LEU A 1 76 ? -22.574 4.071 28.944 1.00 94.25 76 LEU A N 1
ATOM 630 C CA . LEU A 1 76 ? -22.415 4.889 27.740 1.00 94.25 76 LEU A CA 1
ATOM 631 C C . LEU A 1 76 ? -21.052 5.598 27.715 1.00 94.25 76 LEU A C 1
ATOM 633 O O . LEU A 1 76 ? -20.413 5.686 26.661 1.00 94.25 76 LEU A O 1
ATOM 637 N N . TYR A 1 77 ? -20.582 6.065 28.875 1.00 96.19 77 TYR A N 1
ATOM 638 C CA . TYR A 1 77 ? -19.280 6.714 29.016 1.00 96.19 77 TYR A CA 1
ATOM 639 C C . TYR A 1 77 ? -18.131 5.765 28.649 1.00 96.19 77 TYR A C 1
ATOM 641 O O . TYR A 1 77 ? -17.305 6.103 27.794 1.00 96.19 77 TYR A O 1
ATOM 649 N N . ARG A 1 78 ? -18.120 4.543 29.200 1.00 94.19 78 ARG A N 1
ATOM 650 C CA . ARG A 1 78 ? -17.104 3.524 28.894 1.00 94.19 78 ARG A CA 1
ATOM 651 C C . ARG A 1 78 ? -17.115 3.141 27.416 1.00 9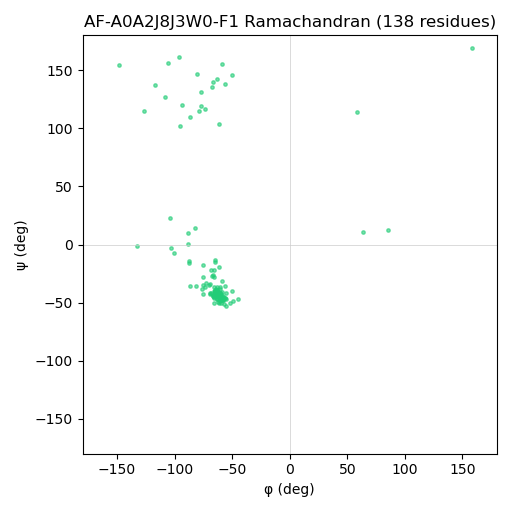4.19 78 ARG A C 1
ATOM 653 O O . ARG A 1 78 ? -16.066 3.134 26.769 1.00 94.19 78 ARG A O 1
ATOM 660 N N . CYS A 1 79 ? -18.299 2.941 26.836 1.00 95.75 79 CYS A N 1
ATOM 661 C CA . CYS A 1 79 ? -18.452 2.695 25.400 1.00 95.75 79 CYS A CA 1
ATOM 662 C C . CYS A 1 79 ? -17.903 3.847 24.537 1.00 9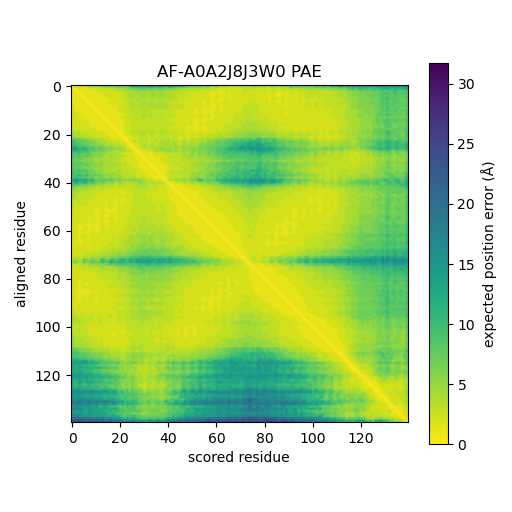5.75 79 CYS A C 1
ATOM 664 O O . CYS A 1 79 ? -17.249 3.608 23.514 1.00 95.75 79 CYS A O 1
ATOM 666 N N . LYS A 1 80 ? -18.136 5.107 24.935 1.00 96.56 80 LYS A N 1
ATOM 667 C CA . LYS A 1 80 ? -17.618 6.295 24.236 1.00 96.56 80 LYS A CA 1
ATOM 668 C C . LYS A 1 80 ? -16.089 6.355 24.286 1.00 96.56 80 LYS A C 1
ATOM 670 O O . LYS A 1 80 ? -15.480 6.623 23.246 1.00 96.56 80 LYS A O 1
ATOM 675 N N . GLN A 1 81 ? -15.484 6.086 25.444 1.00 96.62 81 GLN A N 1
ATOM 676 C CA . GLN A 1 81 ? -14.026 6.082 25.614 1.00 96.62 81 GLN A CA 1
ATOM 677 C C . GLN A 1 81 ? -13.361 4.965 24.806 1.00 96.62 81 GLN A C 1
ATOM 679 O O . GLN A 1 81 ? -12.429 5.243 24.053 1.00 96.62 81 GLN A O 1
ATOM 684 N N . LEU A 1 82 ? -13.893 3.737 24.856 1.00 96.88 82 LEU A N 1
ATOM 685 C CA . LEU A 1 82 ? -13.382 2.607 24.067 1.00 96.88 82 LEU A CA 1
ATOM 686 C C . LEU A 1 82 ? -13.411 2.901 22.566 1.00 96.88 82 LEU A C 1
ATOM 688 O O . LEU A 1 82 ? -12.426 2.675 21.867 1.00 96.88 82 LEU A O 1
ATOM 692 N N . LYS A 1 83 ? -14.510 3.482 22.071 1.00 97.44 83 LYS A N 1
ATOM 693 C CA . LYS A 1 83 ? -14.602 3.927 20.675 1.00 97.44 83 LYS A CA 1
ATOM 694 C C . LYS A 1 83 ? -13.519 4.963 20.348 1.00 97.44 83 LYS A C 1
ATOM 696 O O . LYS A 1 83 ? -12.880 4.855 19.307 1.00 97.44 83 LYS A O 1
ATOM 701 N N . ARG A 1 84 ? -13.327 5.979 21.199 1.00 97.69 84 ARG A N 1
ATOM 702 C CA . ARG A 1 84 ? -12.336 7.045 20.963 1.00 97.69 84 ARG A CA 1
ATOM 703 C C . ARG A 1 84 ? -10.911 6.488 20.949 1.00 97.69 84 ARG A C 1
ATOM 705 O O . ARG A 1 84 ? -10.142 6.835 20.060 1.00 97.69 84 ARG A O 1
ATOM 712 N N . ALA A 1 85 ? -10.592 5.592 2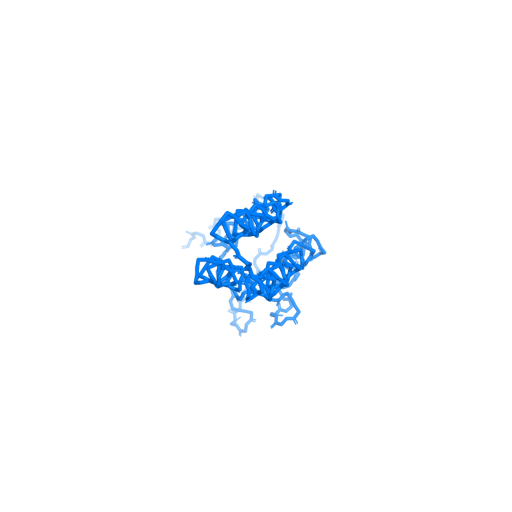1.880 1.00 97.50 85 ALA A N 1
ATOM 713 C CA . ALA A 1 85 ? -9.297 4.929 21.956 1.00 97.50 85 ALA A CA 1
ATOM 714 C C . ALA A 1 85 ? -9.021 4.047 20.727 1.00 97.50 85 ALA A C 1
ATOM 716 O O . ALA A 1 85 ? -7.942 4.147 20.149 1.00 97.50 85 ALA A O 1
ATOM 717 N N . ALA A 1 86 ? -10.002 3.255 20.275 1.00 97.75 86 ALA A N 1
ATOM 718 C CA . ALA A 1 86 ? -9.869 2.424 19.077 1.00 97.75 86 ALA A CA 1
ATOM 719 C C . ALA A 1 86 ? -9.517 3.263 17.837 1.00 97.75 86 ALA A C 1
ATOM 721 O O . ALA A 1 86 ? -8.525 2.993 17.164 1.00 97.75 86 ALA A O 1
ATOM 722 N N . LEU A 1 87 ? -10.289 4.327 17.581 1.00 97.75 87 LEU A N 1
ATOM 723 C CA . LEU A 1 87 ? -10.064 5.226 16.444 1.00 97.75 87 LEU A CA 1
ATOM 724 C C . LEU A 1 87 ? -8.718 5.958 16.551 1.00 97.75 87 LEU A C 1
ATOM 726 O O . LEU A 1 87 ? -8.007 6.090 15.558 1.00 97.75 87 LEU A O 1
ATOM 730 N N . GLY A 1 88 ? -8.346 6.390 17.759 1.00 97.94 88 GLY A N 1
ATOM 731 C CA . GLY A 1 88 ? -7.053 7.021 18.015 1.00 97.94 88 GLY A CA 1
ATOM 732 C C . GLY A 1 88 ? -5.882 6.090 17.705 1.00 97.94 88 GLY A C 1
ATOM 733 O O . GLY A 1 88 ? -4.964 6.487 16.994 1.00 97.94 88 GLY A O 1
ATOM 734 N N . ARG A 1 89 ? -5.932 4.830 18.161 1.00 97.81 89 ARG A N 1
ATOM 735 C CA . ARG A 1 89 ? -4.873 3.846 17.879 1.00 97.81 89 ARG A CA 1
ATOM 736 C C . ARG A 1 89 ? -4.764 3.530 16.390 1.00 97.81 89 ARG A C 1
ATOM 738 O O . ARG A 1 89 ? -3.647 3.496 15.886 1.00 97.81 89 ARG A O 1
ATOM 745 N N . MET A 1 90 ? -5.888 3.372 15.686 1.00 97.94 90 MET A N 1
ATOM 746 C CA . MET A 1 90 ? -5.884 3.196 14.226 1.00 97.94 90 MET A CA 1
ATOM 747 C C . MET A 1 90 ? -5.216 4.386 13.525 1.00 97.94 90 MET A C 1
ATOM 749 O O . MET A 1 90 ? -4.324 4.195 12.705 1.00 97.94 90 MET A O 1
ATOM 753 N N . CYS A 1 91 ? -5.566 5.618 13.906 1.00 97.25 91 CYS A N 1
ATOM 754 C CA . CYS A 1 91 ? -4.948 6.822 13.349 1.00 97.25 91 CYS A CA 1
ATOM 755 C C . CYS A 1 91 ? -3.433 6.867 13.609 1.00 97.25 91 CYS A C 1
ATOM 757 O O . CYS A 1 91 ? -2.663 7.172 12.702 1.00 97.25 91 CYS A O 1
ATOM 759 N N . THR A 1 92 ? -2.989 6.518 14.818 1.00 97.88 92 THR A N 1
ATOM 760 C CA . THR A 1 92 ? -1.560 6.469 15.156 1.00 97.88 92 THR A CA 1
ATOM 761 C C . THR A 1 92 ? -0.803 5.431 14.328 1.00 97.88 92 THR A C 1
ATOM 763 O O . THR A 1 92 ? 0.312 5.714 13.897 1.00 97.88 92 THR A O 1
ATOM 766 N N . VAL A 1 93 ? -1.397 4.258 14.069 1.00 97.12 93 VAL A N 1
ATOM 767 C CA . VAL A 1 93 ? -0.796 3.235 13.193 1.00 97.12 93 VAL A CA 1
ATOM 768 C C . VAL A 1 93 ? -0.558 3.801 11.795 1.00 97.12 93 VAL A C 1
ATOM 770 O O . VAL A 1 93 ? 0.551 3.679 11.283 1.00 97.12 93 VAL A O 1
ATOM 773 N N . ILE A 1 94 ? -1.553 4.479 11.216 1.00 96.38 94 ILE A N 1
ATOM 774 C CA . ILE A 1 94 ? -1.451 5.057 9.868 1.00 96.38 94 ILE A CA 1
ATOM 775 C C . ILE A 1 94 ? -0.478 6.235 9.819 1.00 96.38 94 ILE A C 1
ATOM 777 O O . ILE A 1 94 ? 0.335 6.315 8.905 1.00 96.38 94 ILE A O 1
ATOM 781 N N . LYS A 1 95 ? -0.487 7.123 10.821 1.00 96.56 95 LYS A N 1
ATOM 782 C CA . LYS A 1 95 ? 0.446 8.263 10.884 1.00 96.56 95 LYS A CA 1
ATOM 783 C C . LYS A 1 95 ? 1.913 7.833 10.884 1.00 96.56 95 LYS A C 1
ATOM 785 O O . LYS A 1 95 ? 2.749 8.552 10.346 1.00 96.56 95 LYS A O 1
ATOM 790 N N . ARG A 1 96 ? 2.229 6.668 11.457 1.00 96.56 96 ARG A N 1
ATOM 791 C CA . ARG A 1 96 ? 3.586 6.101 11.424 1.00 96.56 96 ARG A CA 1
ATOM 792 C C . ARG A 1 96 ? 4.016 5.642 10.027 1.00 96.56 96 ARG A C 1
ATOM 794 O O . ARG A 1 96 ? 5.210 5.591 9.782 1.00 96.56 96 ARG A O 1
ATOM 801 N N . GLN A 1 97 ? 3.075 5.371 9.119 1.00 96.44 97 GLN A N 1
ATOM 802 C CA . GLN A 1 97 ? 3.356 4.950 7.738 1.00 96.44 97 GLN A CA 1
ATOM 803 C C . GLN A 1 97 ? 3.509 6.123 6.760 1.00 96.44 97 GLN A C 1
ATOM 805 O O . GLN A 1 97 ? 3.528 5.909 5.552 1.00 96.44 97 GLN A O 1
ATOM 810 N N . LYS A 1 98 ? 3.583 7.369 7.252 1.00 96.12 98 LYS A N 1
ATOM 811 C CA . LYS A 1 98 ? 3.647 8.569 6.403 1.00 96.12 98 LYS A CA 1
ATOM 812 C C . LYS A 1 98 ? 4.762 8.477 5.354 1.00 96.12 98 LYS A C 1
ATOM 814 O O . LYS A 1 98 ? 4.486 8.663 4.178 1.00 96.12 98 LYS A O 1
ATOM 819 N N . GLN A 1 99 ? 5.980 8.143 5.779 1.00 95.50 99 GLN A N 1
ATOM 820 C CA . GLN A 1 99 ? 7.143 8.067 4.888 1.00 95.50 99 GLN A CA 1
ATOM 821 C C . GLN A 1 99 ? 6.972 6.981 3.820 1.00 95.50 99 GLN A C 1
ATOM 823 O O . GLN A 1 99 ? 7.213 7.231 2.645 1.00 95.50 99 GLN A O 1
ATOM 828 N N . SER A 1 100 ? 6.488 5.800 4.209 1.00 95.81 100 SER A N 1
ATOM 829 C CA . SER A 1 100 ? 6.257 4.681 3.291 1.00 95.81 100 SER A CA 1
ATOM 830 C C . SER A 1 100 ? 5.184 5.021 2.254 1.00 95.81 100 SER A C 1
ATOM 832 O O . SER A 1 100 ? 5.339 4.695 1.084 1.00 95.81 100 SER A O 1
ATOM 834 N N . LEU A 1 101 ? 4.115 5.718 2.658 1.00 96.12 101 LEU A N 1
ATOM 835 C CA . LEU A 1 101 ? 3.064 6.183 1.746 1.00 96.12 101 LEU A CA 1
ATOM 836 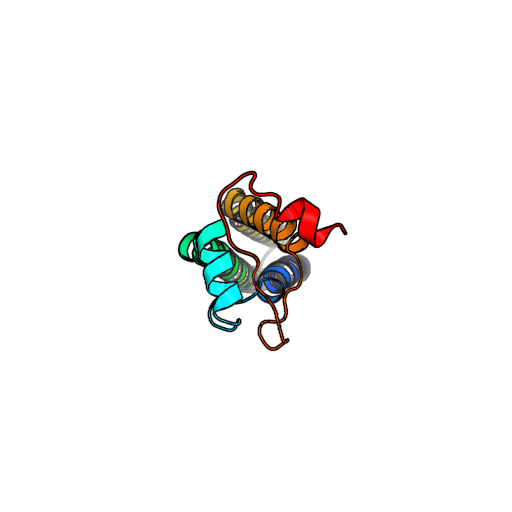C C . LEU A 1 101 ? 3.559 7.276 0.788 1.00 96.12 101 LEU A C 1
ATOM 838 O O . LEU A 1 101 ? 3.225 7.237 -0.392 1.00 96.12 101 LEU A O 1
ATOM 842 N N . GLU A 1 102 ? 4.359 8.229 1.272 1.00 96.44 102 GLU A N 1
ATOM 843 C CA . GLU A 1 102 ? 4.968 9.273 0.435 1.00 96.44 102 GLU A CA 1
ATOM 844 C C . GLU A 1 102 ? 5.917 8.671 -0.607 1.00 96.44 102 GLU A C 1
ATOM 846 O O . GLU A 1 102 ? 5.849 9.031 -1.781 1.00 96.44 102 GLU A O 1
ATOM 851 N N . TYR A 1 103 ? 6.747 7.711 -0.196 1.00 94.88 103 TYR A N 1
ATOM 852 C CA . TYR A 1 103 ? 7.618 6.969 -1.103 1.00 94.88 103 TYR A CA 1
ATOM 853 C C . TYR A 1 103 ? 6.813 6.195 -2.156 1.00 94.88 103 TYR A C 1
ATOM 855 O O . TYR A 1 103 ? 7.065 6.345 -3.350 1.00 94.88 103 TYR A O 1
ATOM 863 N N . LEU A 1 104 ? 5.803 5.420 -1.745 1.00 94.56 104 LEU A N 1
ATOM 864 C CA . LEU A 1 104 ? 4.979 4.652 -2.683 1.00 94.56 104 LEU A CA 1
ATOM 865 C C . LEU A 1 104 ? 4.263 5.562 -3.692 1.00 94.56 104 LEU A C 1
ATOM 867 O O . LEU A 1 104 ? 4.183 5.213 -4.866 1.00 94.56 104 LEU A O 1
ATOM 871 N N . GLU A 1 105 ? 3.802 6.749 -3.296 1.00 95.00 105 GLU A N 1
ATOM 872 C CA . GLU A 1 105 ? 3.201 7.699 -4.241 1.00 95.00 105 GLU A CA 1
ATOM 873 C C . GLU A 1 105 ? 4.210 8.205 -5.286 1.00 95.00 105 GLU A C 1
ATOM 875 O O . GLU A 1 105 ? 3.876 8.289 -6.469 1.00 95.00 105 GLU A O 1
ATOM 880 N N . GLN A 1 106 ? 5.457 8.479 -4.891 1.00 93.06 106 GLN A N 1
ATOM 881 C CA . GLN A 1 106 ? 6.515 8.841 -5.844 1.00 93.06 106 GLN A CA 1
ATOM 882 C C . GLN A 1 106 ? 6.795 7.698 -6.828 1.00 93.0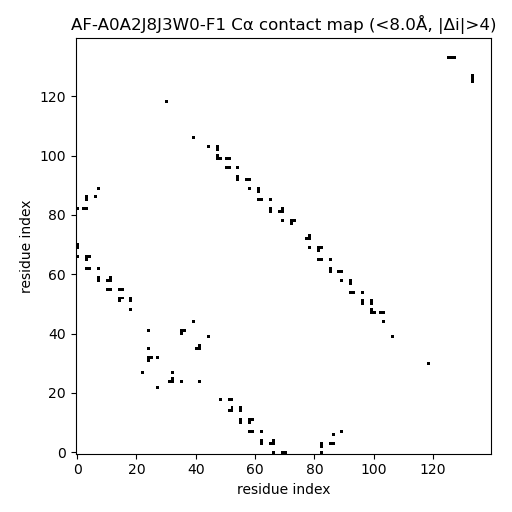6 106 GLN A C 1
ATOM 884 O O . GLN A 1 106 ? 6.869 7.925 -8.040 1.00 93.06 106 GLN A O 1
ATOM 889 N N . VAL A 1 107 ? 6.879 6.460 -6.325 1.00 92.56 107 VAL A N 1
ATOM 890 C CA . VAL A 1 107 ? 7.047 5.266 -7.165 1.00 92.56 107 VAL A CA 1
ATOM 891 C C . VAL A 1 107 ? 5.881 5.135 -8.146 1.00 92.56 107 VAL A C 1
ATOM 893 O O . VAL A 1 107 ? 6.113 4.966 -9.341 1.00 92.56 107 VAL A O 1
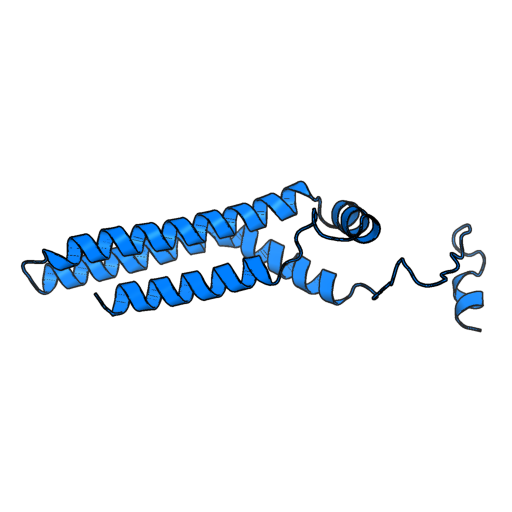ATOM 896 N N . ARG A 1 108 ? 4.633 5.297 -7.686 1.00 92.88 108 ARG A N 1
ATOM 897 C CA . ARG A 1 108 ? 3.423 5.228 -8.525 1.00 92.88 108 ARG A CA 1
ATOM 898 C C . ARG A 1 108 ? 3.452 6.243 -9.668 1.00 92.88 108 ARG A C 1
ATOM 900 O O . ARG A 1 108 ? 3.164 5.896 -10.813 1.00 92.88 108 ARG A O 1
ATOM 907 N N . GLN A 1 109 ? 3.796 7.498 -9.373 1.00 92.06 109 GLN A N 1
ATOM 908 C CA . GLN A 1 109 ? 3.872 8.554 -10.386 1.00 92.06 109 GLN A CA 1
ATOM 909 C C . GLN A 1 109 ? 4.937 8.253 -11.436 1.00 92.06 109 GLN A C 1
ATOM 911 O O . GLN A 1 109 ? 4.705 8.470 -12.624 1.00 92.06 109 GLN A O 1
ATOM 916 N N . HIS A 1 110 ? 6.090 7.737 -11.025 1.00 89.25 110 HIS A N 1
ATOM 917 C CA . HIS A 1 110 ? 7.171 7.459 -11.958 1.00 89.25 110 HIS A CA 1
ATOM 918 C C . HIS A 1 110 ? 6.905 6.185 -12.784 1.00 89.25 110 HIS A C 1
ATOM 920 O O . HIS A 1 110 ? 7.084 6.212 -13.999 1.00 89.25 110 HIS A O 1
ATOM 926 N N . LEU A 1 111 ? 6.321 5.140 -12.181 1.00 87.06 111 LEU A N 1
ATOM 927 C CA . LEU A 1 111 ? 5.824 3.952 -12.888 1.00 87.06 111 LEU A CA 1
ATOM 928 C C . LEU A 1 111 ? 4.827 4.304 -14.000 1.00 87.06 111 LEU A C 1
ATOM 930 O O . LEU A 1 111 ? 4.924 3.770 -15.099 1.00 87.06 111 LEU A O 1
ATOM 934 N N . SER A 1 112 ? 3.911 5.246 -13.749 1.00 87.44 112 SER A N 1
ATOM 935 C CA . SER A 1 112 ? 2.923 5.678 -14.753 1.00 87.44 112 SER A CA 1
ATOM 936 C C . SER A 1 112 ? 3.514 6.377 -15.984 1.00 87.44 112 SER A C 1
ATOM 938 O O . SER A 1 112 ? 2.812 6.556 -16.975 1.00 87.44 112 SER A O 1
ATOM 940 N N . ARG A 1 113 ? 4.790 6.782 -15.932 1.00 88.62 113 ARG A N 1
ATOM 941 C CA . ARG A 1 113 ? 5.502 7.442 -17.037 1.00 88.62 113 ARG A CA 1
ATOM 942 C C . ARG A 1 113 ? 6.408 6.491 -17.815 1.00 88.62 113 ARG A C 1
ATOM 944 O O . ARG A 1 113 ? 6.980 6.910 -18.819 1.00 88.62 113 ARG A O 1
ATOM 951 N N . LEU A 1 114 ? 6.584 5.252 -17.351 1.00 86.50 114 LEU A N 1
ATOM 952 C CA . LEU A 1 114 ? 7.431 4.290 -18.043 1.00 86.50 114 LEU A CA 1
ATOM 953 C C . LEU A 1 114 ? 6.798 3.898 -19.385 1.00 86.50 114 LEU A C 1
ATOM 955 O O . LEU A 1 114 ? 5.594 3.632 -19.439 1.00 86.50 114 LEU A O 1
ATOM 959 N N . PRO A 1 115 ? 7.589 3.838 -20.469 1.00 86.88 115 PRO A N 1
ATOM 960 C CA . PRO A 1 115 ? 7.094 3.345 -21.741 1.00 86.88 115 PRO A CA 1
ATOM 961 C C . PRO A 1 115 ? 6.695 1.873 -21.609 1.00 86.88 115 PRO A C 1
ATOM 963 O O . PRO A 1 115 ? 7.356 1.078 -20.935 1.00 86.88 115 PRO A O 1
ATOM 966 N N . THR A 1 116 ? 5.610 1.496 -22.277 1.00 86.38 116 THR A N 1
ATOM 967 C CA . THR A 1 116 ? 5.191 0.097 -22.364 1.00 86.38 116 THR A CA 1
ATOM 968 C C . THR A 1 116 ? 6.074 -0.620 -23.384 1.00 86.38 116 THR A C 1
ATOM 970 O O . THR A 1 116 ? 6.115 -0.226 -24.547 1.00 86.38 116 THR A O 1
ATOM 973 N N . ILE A 1 117 ? 6.802 -1.649 -22.948 1.00 88.00 117 ILE A N 1
ATOM 974 C CA . ILE A 1 117 ? 7.733 -2.428 -23.771 1.00 88.00 117 ILE A CA 1
ATOM 975 C C . ILE A 1 117 ? 7.341 -3.894 -23.615 1.00 88.00 117 ILE A C 1
ATOM 977 O O . ILE A 1 117 ? 7.459 -4.445 -22.526 1.00 88.00 117 ILE A O 1
ATOM 981 N N . ASP A 1 118 ? 6.883 -4.538 -24.685 1.00 89.06 118 ASP A N 1
ATOM 982 C CA . ASP A 1 118 ? 6.618 -5.977 -24.648 1.00 89.06 118 ASP A CA 1
ATOM 983 C C . ASP A 1 118 ? 7.907 -6.754 -24.975 1.00 89.06 118 ASP A C 1
ATOM 985 O O . ASP A 1 118 ? 8.340 -6.740 -26.134 1.00 89.06 118 ASP A O 1
ATOM 989 N N . PRO A 1 119 ? 8.522 -7.451 -23.997 1.00 87.31 119 PRO A N 1
ATOM 990 C CA . PRO A 1 119 ? 9.764 -8.190 -24.214 1.00 87.31 119 PRO A CA 1
ATOM 991 C C . PRO A 1 119 ? 9.618 -9.364 -25.196 1.00 87.31 119 PRO A C 1
ATOM 993 O O . PRO A 1 119 ? 10.629 -9.860 -25.688 1.00 87.31 119 PRO A O 1
ATOM 996 N N . ASN A 1 120 ? 8.394 -9.803 -25.511 1.00 90.25 120 ASN A N 1
ATOM 997 C CA . ASN A 1 120 ? 8.150 -10.883 -26.471 1.00 90.25 120 ASN A CA 1
ATOM 998 C C . ASN A 1 120 ? 8.046 -10.383 -27.919 1.00 90.25 120 ASN A C 1
ATOM 1000 O O . ASN A 1 120 ? 8.085 -11.180 -28.860 1.00 90.25 120 ASN A O 1
ATOM 1004 N N . THR A 1 121 ? 7.896 -9.072 -28.121 1.00 93.00 121 THR A N 1
ATOM 1005 C CA . THR A 1 121 ? 7.810 -8.492 -29.464 1.00 93.00 121 THR A CA 1
ATOM 1006 C C . THR A 1 121 ? 9.192 -8.332 -30.084 1.00 93.00 121 THR A C 1
ATOM 1008 O O . THR A 1 121 ? 10.183 -8.065 -29.400 1.00 93.00 121 THR A O 1
ATOM 1011 N N . ARG A 1 122 ? 9.270 -8.483 -31.415 1.00 92.00 122 ARG A N 1
ATOM 1012 C CA . ARG A 1 122 ? 10.513 -8.271 -32.168 1.00 92.00 122 ARG A CA 1
ATOM 1013 C C . ARG A 1 122 ? 10.964 -6.821 -31.994 1.00 92.00 122 ARG A C 1
ATOM 1015 O O . ARG A 1 122 ? 10.418 -5.923 -32.625 1.00 92.00 122 ARG A O 1
ATOM 1022 N N . THR A 1 123 ? 11.974 -6.626 -31.157 1.00 91.31 123 THR A N 1
ATOM 1023 C CA . THR A 1 123 ? 12.493 -5.310 -30.783 1.00 91.31 123 THR A CA 1
ATOM 1024 C C . THR A 1 123 ? 13.942 -5.185 -31.245 1.00 91.31 123 THR A C 1
ATOM 1026 O O . THR A 1 123 ? 14.726 -6.121 -31.093 1.00 91.31 123 THR A O 1
ATOM 1029 N N . LEU A 1 124 ? 14.310 -4.032 -31.812 1.00 92.44 124 LEU A N 1
ATOM 1030 C CA . LEU A 1 124 ? 15.684 -3.708 -32.202 1.00 92.44 124 LEU A CA 1
ATOM 1031 C C . LEU A 1 124 ? 16.243 -2.643 -31.251 1.00 92.44 124 LEU A C 1
ATOM 1033 O O . LEU A 1 124 ? 15.632 -1.595 -31.057 1.00 92.44 124 LEU A O 1
ATOM 1037 N N . LEU A 1 125 ? 17.410 -2.913 -30.662 1.00 91.81 125 LEU A N 1
ATOM 1038 C CA . LEU A 1 125 ? 18.121 -1.982 -29.782 1.00 91.81 125 LEU A CA 1
ATOM 1039 C C . LEU A 1 125 ? 19.144 -1.171 -30.584 1.00 91.81 125 LEU A C 1
ATOM 1041 O O . LEU A 1 125 ? 20.068 -1.730 -31.171 1.00 91.81 125 LEU A O 1
ATOM 1045 N N . LEU A 1 126 ? 18.999 0.155 -30.580 1.00 92.75 126 LEU A N 1
ATOM 1046 C CA . LEU A 1 126 ? 19.959 1.073 -31.192 1.00 92.75 126 LEU A CA 1
ATOM 1047 C C . LEU A 1 126 ? 20.957 1.580 -30.140 1.00 92.75 126 LEU A C 1
ATOM 1049 O O . LEU A 1 126 ? 20.657 2.487 -29.362 1.00 92.75 126 LEU A O 1
ATOM 1053 N N . CYS A 1 127 ? 22.163 1.012 -30.139 1.00 94.56 127 CYS A N 1
ATOM 1054 C CA . CYS A 1 127 ? 23.232 1.335 -29.188 1.00 94.56 127 CYS A CA 1
ATOM 1055 C C . CYS A 1 127 ? 24.349 2.174 -29.837 1.00 94.56 127 CYS A C 1
ATOM 1057 O O . CYS A 1 127 ? 24.544 2.148 -31.048 1.00 94.56 127 CYS A O 1
ATOM 1059 N N . GLY A 1 128 ? 25.103 2.931 -29.034 1.00 93.94 128 GLY A N 1
ATOM 1060 C CA . GLY A 1 128 ? 26.253 3.723 -29.495 1.00 93.94 128 GLY A CA 1
ATOM 1061 C C . GLY A 1 128 ? 26.600 4.868 -28.543 1.00 93.94 128 GLY A C 1
ATOM 1062 O O . GLY A 1 128 ? 25.808 5.190 -27.654 1.00 93.94 128 GLY A O 1
ATOM 1063 N N . TYR A 1 129 ? 27.747 5.523 -28.737 1.00 95.06 129 TYR A N 1
ATOM 1064 C CA . TYR A 1 129 ? 28.204 6.627 -27.879 1.00 95.06 129 TYR A CA 1
ATOM 1065 C C . TYR A 1 129 ? 27.225 7.815 -27.833 1.00 95.06 129 TYR A C 1
ATOM 1067 O O . TYR A 1 129 ? 26.423 7.994 -28.757 1.00 95.06 129 TYR A O 1
ATOM 1075 N N . PRO A 1 130 ? 27.236 8.641 -26.771 1.00 94.94 130 PRO A N 1
ATOM 1076 C CA . PRO A 1 130 ? 26.493 9.901 -26.756 1.00 94.94 130 PRO A CA 1
ATOM 1077 C C . PRO A 1 130 ? 26.786 10.740 -28.013 1.00 94.94 130 PRO A C 1
ATOM 1079 O O . PRO A 1 130 ? 27.889 10.698 -28.546 1.00 94.94 130 PRO A O 1
ATOM 1082 N N . ASN A 1 131 ? 25.791 11.483 -28.504 1.00 91.31 131 ASN A N 1
ATOM 1083 C CA . ASN A 1 131 ? 25.912 12.411 -29.642 1.00 91.31 131 ASN A CA 1
ATOM 1084 C C . ASN A 1 131 ? 26.255 11.814 -31.029 1.00 91.31 131 ASN A C 1
ATOM 1086 O O . ASN A 1 131 ? 26.463 12.573 -31.967 1.00 91.31 131 ASN A O 1
ATOM 1090 N N . VAL A 1 132 ? 26.215 10.489 -31.227 1.00 94.31 132 VAL A N 1
ATOM 1091 C CA . VAL A 1 132 ? 26.449 9.849 -32.552 1.00 94.31 132 VAL A CA 1
ATOM 1092 C C . VAL A 1 132 ? 25.228 9.820 -33.493 1.00 94.31 132 VAL A C 1
ATOM 1094 O O . VAL A 1 132 ? 25.209 9.072 -34.463 1.00 94.31 132 VAL A O 1
ATOM 1097 N N . GLY A 1 133 ? 24.171 10.588 -33.205 1.00 90.06 133 GLY A N 1
ATOM 1098 C CA . GLY A 1 133 ? 22.993 10.697 -34.085 1.00 90.06 133 GLY A CA 1
ATOM 1099 C C . GLY A 1 133 ? 21.902 9.627 -33.918 1.00 90.06 133 GLY A C 1
ATOM 1100 O O . GLY A 1 133 ? 20.995 9.564 -34.742 1.00 90.06 133 GLY A O 1
ATOM 1101 N N . LYS A 1 134 ? 21.928 8.821 -32.844 1.00 94.12 134 LYS A N 1
ATOM 1102 C CA . LYS A 1 134 ? 20.913 7.774 -32.574 1.00 94.12 134 LYS A CA 1
ATOM 1103 C C . LYS A 1 134 ? 19.476 8.308 -32.550 1.00 94.12 134 LYS A C 1
ATOM 1105 O O . LYS A 1 134 ? 18.602 7.743 -33.193 1.00 94.12 134 LYS A O 1
ATOM 1110 N N . SER A 1 135 ? 19.236 9.421 -31.853 1.00 89.62 135 SER A N 1
ATOM 1111 C CA . SER A 1 135 ? 17.901 10.031 -31.782 1.00 89.62 135 SER A CA 1
ATOM 1112 C C . SER A 1 135 ? 17.446 10.569 -33.141 1.00 89.62 135 SER A C 1
ATOM 1114 O O . SER A 1 135 ? 16.280 10.438 -33.495 1.00 89.62 135 SER A O 1
ATOM 1116 N N . SER A 1 136 ? 18.373 11.115 -33.936 1.00 92.19 136 SER A N 1
ATOM 1117 C CA . SER A 1 136 ? 18.089 11.584 -35.298 1.00 92.19 136 SER A CA 1
ATOM 1118 C C . SER A 1 136 ? 17.756 10.442 -36.260 1.00 92.19 136 SER A C 1
ATOM 1120 O O . SER A 1 136 ? 17.044 10.672 -37.229 1.00 92.19 136 SER A O 1
ATOM 1122 N N . PHE A 1 137 ? 18.261 9.230 -36.010 1.00 92.44 137 PHE A N 1
ATOM 1123 C CA . PHE A 1 137 ? 17.902 8.034 -36.774 1.00 92.44 137 PHE A CA 1
ATOM 1124 C C . PHE A 1 137 ? 16.490 7.534 -36.437 1.00 92.44 137 PHE A C 1
ATOM 1126 O O . PHE A 1 137 ? 15.784 7.102 -37.334 1.00 92.44 137 PHE A O 1
ATOM 1133 N N . ILE A 1 138 ? 16.069 7.627 -35.170 1.00 89.75 138 ILE A N 1
ATOM 1134 C CA . ILE A 1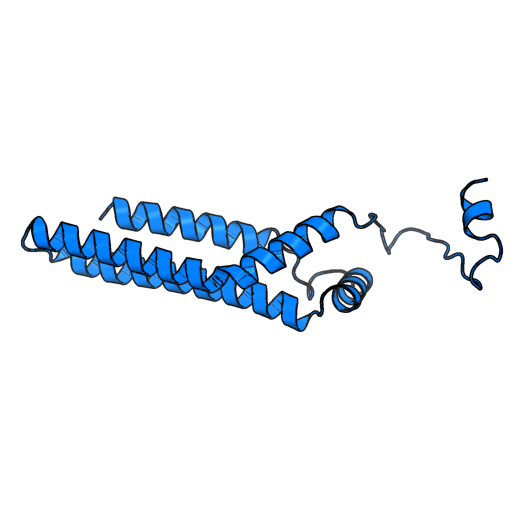 138 ? 14.721 7.222 -34.724 1.00 89.75 138 ILE A CA 1
ATOM 1135 C C . ILE A 1 138 ? 13.636 8.206 -35.195 1.00 89.75 138 ILE A C 1
ATOM 1137 O O . ILE A 1 138 ? 12.513 7.793 -35.454 1.00 89.75 138 ILE A O 1
ATOM 1141 N N . ASN A 1 139 ? 13.963 9.498 -35.291 1.00 87.88 139 ASN A N 1
ATOM 1142 C CA . ASN A 1 139 ? 13.011 10.557 -35.654 1.00 87.88 139 ASN A CA 1
ATOM 1143 C C . ASN A 1 139 ? 12.882 10.809 -37.171 1.00 87.88 139 ASN A C 1
ATOM 1145 O O . ASN A 1 139 ? 12.170 11.737 -37.557 1.00 87.88 139 ASN A O 1
ATOM 1149 N N . LYS A 1 140 ? 13.606 10.064 -38.013 1.00 68.62 140 LYS A N 1
ATOM 1150 C CA . LYS A 1 140 ? 13.465 10.103 -39.476 1.00 68.62 140 LYS A CA 1
ATOM 1151 C C . LYS A 1 140 ? 12.453 9.068 -39.936 1.00 68.62 140 LYS A C 1
ATOM 1153 O O . LYS A 1 140 ? 11.691 9.410 -40.863 1.00 68.62 140 LYS A O 1
#

Secondary structure (DSSP, 8-state):
-HHHHHHHHHHHHHHHHHHHHS--TTTS-HHHHHHHHHHH-HHHHHHHHHHHHHHHHHHHHHHHHHHHHHHT--SHHHHHHHHHHHHHHHHHHHHHTHHHHHHHHHHHHHHTTSPP--TTS--------TTSSHHHHHT-